Protein AF-A0A7X6VIG2-F1 (afdb_monomer_lite)

Radius of gyration: 12.39 Å; chains: 1; bounding box: 32×29×30 Å

Sequence (95 aa):
MNFEEYIEEDKAGFVEKARAISCKLGIDPNWLMYVMYFESRLNPKARNPRSKATGLIQFMPRTAISMGTTVDKIRSMSGIEQLDLVYEYLRPYKS

Structure (mmCIF, N/CA/C/O backbone):
data_AF-A0A7X6VIG2-F1
#
_entry.id   AF-A0A7X6VIG2-F1
#
loop_
_atom_site.group_PDB
_atom_site.id
_atom_site.type_symbol
_atom_site.label_atom_id
_atom_site.label_alt_id
_atom_site.label_comp_id
_atom_site.label_asym_id
_atom_site.label_entity_id
_atom_site.label_seq_id
_atom_site.pdbx_PDB_ins_code
_atom_site.Cartn_x
_atom_site.Cartn_y
_atom_site.Cartn_z
_atom_site.occupancy
_atom_site.B_iso_or_equiv
_atom_site.auth_seq_id
_atom_site.auth_comp_id
_atom_site.auth_asym_id
_atom_site.auth_atom_id
_atom_site.pdbx_PDB_model_num
ATOM 1 N N . MET A 1 1 ? 2.813 5.846 17.340 1.00 72.56 1 MET A N 1
ATOM 2 C CA . MET A 1 1 ? 3.947 5.868 16.390 1.00 72.56 1 MET A CA 1
ATOM 3 C C . MET A 1 1 ? 3.592 6.826 15.270 1.00 72.56 1 MET A C 1
ATOM 5 O O . MET A 1 1 ? 2.456 6.766 14.819 1.00 72.56 1 MET A O 1
ATOM 9 N N . ASN A 1 2 ? 4.500 7.713 14.859 1.00 86.81 2 ASN A N 1
ATOM 10 C CA . ASN A 1 2 ? 4.236 8.654 13.770 1.00 86.81 2 ASN A CA 1
ATOM 11 C C . ASN A 1 2 ? 4.688 8.056 12.424 1.00 86.81 2 ASN A C 1
ATOM 13 O O . ASN A 1 2 ? 5.807 8.278 11.978 1.00 86.81 2 ASN A O 1
ATOM 17 N N . PHE A 1 3 ? 3.841 7.234 11.798 1.00 87.44 3 PHE A N 1
ATOM 18 C CA . PHE A 1 3 ? 4.142 6.570 10.510 1.00 87.44 3 PHE A CA 1
ATOM 19 C C . PHE A 1 3 ? 4.437 7.532 9.370 1.00 87.44 3 PHE A C 1
ATOM 21 O O . PHE A 1 3 ? 5.167 7.244 8.430 1.00 87.44 3 PHE A O 1
ATOM 28 N N . GLU A 1 4 ? 3.807 8.678 9.478 1.00 86.00 4 GLU A N 1
ATOM 29 C CA . GLU A 1 4 ? 3.809 9.761 8.536 1.00 86.00 4 GLU A CA 1
ATOM 30 C C . GLU A 1 4 ? 5.233 10.270 8.229 1.00 86.00 4 GLU A C 1
ATOM 32 O O . GLU A 1 4 ? 5.485 10.791 7.148 1.00 86.00 4 GLU A O 1
ATOM 37 N N . GLU A 1 5 ? 6.192 10.112 9.142 1.00 90.38 5 GLU A N 1
ATOM 38 C CA . GLU A 1 5 ? 7.610 10.462 8.938 1.00 90.38 5 GLU A CA 1
ATOM 39 C C . GLU A 1 5 ? 8.346 9.548 7.944 1.00 90.38 5 GLU A C 1
ATOM 41 O O . GLU A 1 5 ? 9.395 9.927 7.437 1.00 90.38 5 GLU A O 1
ATOM 46 N N . TYR A 1 6 ? 7.800 8.367 7.645 1.00 88.25 6 TYR A N 1
ATOM 47 C CA . TYR A 1 6 ? 8.414 7.372 6.758 1.00 88.25 6 TYR A CA 1
ATOM 48 C C . TYR A 1 6 ? 7.863 7.419 5.327 1.00 88.25 6 TYR A C 1
ATOM 50 O O . TYR A 1 6 ? 8.258 6.616 4.485 1.00 88.25 6 TYR A O 1
ATOM 58 N N . ILE A 1 7 ? 6.926 8.328 5.054 1.00 90.12 7 ILE A N 1
ATOM 59 C CA . ILE A 1 7 ? 6.314 8.481 3.736 1.00 90.12 7 ILE A CA 1
ATOM 60 C C . ILE A 1 7 ? 7.114 9.529 2.961 1.00 90.12 7 ILE A C 1
ATOM 62 O O . ILE A 1 7 ? 7.101 10.708 3.313 1.00 90.12 7 ILE A O 1
ATOM 66 N N . GLU A 1 8 ? 7.814 9.086 1.918 1.00 83.06 8 GLU A N 1
ATOM 67 C CA . GLU A 1 8 ? 8.709 9.936 1.120 1.00 83.06 8 GLU A CA 1
ATOM 68 C C . GLU A 1 8 ? 7.952 10.868 0.156 1.00 83.06 8 GLU A C 1
ATOM 70 O O . GLU A 1 8 ? 8.384 11.995 -0.075 1.00 83.06 8 GLU A O 1
ATOM 75 N N . GLU A 1 9 ? 6.808 10.428 -0.382 1.00 84.88 9 GLU A N 1
ATOM 76 C CA . GLU A 1 9 ? 6.056 11.137 -1.428 1.00 84.88 9 GLU A CA 1
ATOM 77 C C . GLU A 1 9 ? 4.569 11.266 -1.074 1.00 84.88 9 GLU A C 1
ATOM 79 O O . GLU A 1 9 ? 3.971 10.318 -0.568 1.00 84.88 9 GLU A O 1
ATOM 84 N N . ASP A 1 10 ? 3.984 12.439 -1.364 1.00 91.81 10 ASP A N 1
ATOM 85 C CA . ASP A 1 10 ? 2.565 12.788 -1.156 1.00 91.81 10 ASP A CA 1
ATOM 86 C C . ASP A 1 10 ? 1.954 12.190 0.124 1.00 91.81 10 ASP A C 1
ATOM 88 O O . ASP A 1 10 ? 1.037 11.367 0.130 1.00 91.81 10 ASP A O 1
ATOM 92 N N . LYS A 1 11 ? 2.511 12.621 1.253 1.00 94.06 11 LYS A N 1
ATOM 93 C CA . LYS A 1 11 ? 2.156 12.147 2.589 1.00 94.06 11 LYS A CA 1
ATOM 94 C C . LYS A 1 11 ? 0.668 12.299 2.913 1.00 94.06 11 LYS A C 1
ATOM 96 O O . LYS A 1 11 ? 0.068 11.382 3.472 1.00 94.06 11 LYS A O 1
ATOM 101 N N . ALA A 1 12 ? 0.077 13.437 2.547 1.00 95.00 12 ALA A N 1
ATOM 102 C CA . ALA A 1 12 ? -1.343 13.690 2.758 1.00 95.00 12 ALA A CA 1
ATOM 103 C C . ALA A 1 12 ? -2.197 12.730 1.918 1.00 95.00 12 ALA A C 1
ATOM 105 O O . ALA A 1 12 ? -3.034 12.023 2.481 1.00 95.00 12 ALA A O 1
ATOM 106 N N . GLY A 1 13 ? -1.919 12.617 0.612 1.00 96.69 13 GLY A N 1
ATOM 107 C CA . GLY A 1 13 ? -2.638 11.706 -0.277 1.00 96.69 13 GLY A CA 1
ATOM 108 C C . GLY A 1 13 ? -2.493 10.239 0.129 1.00 96.69 13 GLY A C 1
ATOM 109 O O . GLY A 1 13 ? -3.466 9.481 0.102 1.00 96.69 13 GLY A O 1
ATOM 110 N N . PHE A 1 14 ? -1.310 9.832 0.598 1.00 97.25 14 PHE A N 1
ATOM 111 C CA . PHE A 1 14 ? -1.078 8.486 1.116 1.00 97.25 14 PHE A CA 1
ATOM 112 C C . PHE A 1 14 ? -1.949 8.191 2.338 1.00 97.25 14 PHE A C 1
ATOM 114 O O . PHE A 1 14 ? -2.629 7.163 2.378 1.00 97.25 14 PHE A O 1
ATOM 121 N N . VAL A 1 15 ? -1.958 9.085 3.332 1.00 96.81 15 VAL A N 1
ATOM 122 C CA . VAL A 1 15 ? -2.742 8.908 4.563 1.00 96.81 15 VAL A CA 1
ATOM 123 C C . VAL A 1 15 ? -4.239 8.910 4.265 1.00 96.81 15 VAL A C 1
ATOM 125 O O . VAL A 1 15 ? -4.964 8.054 4.778 1.00 96.81 15 VAL A O 1
ATOM 128 N N . GLU A 1 16 ? -4.715 9.824 3.419 1.00 97.94 16 GLU A N 1
ATOM 129 C CA . GLU A 1 16 ? -6.121 9.864 3.015 1.00 97.94 16 GLU A CA 1
ATOM 130 C C . GLU A 1 16 ? -6.539 8.577 2.303 1.00 97.94 16 GLU A C 1
ATOM 132 O O . GLU A 1 16 ? -7.554 7.970 2.660 1.00 97.94 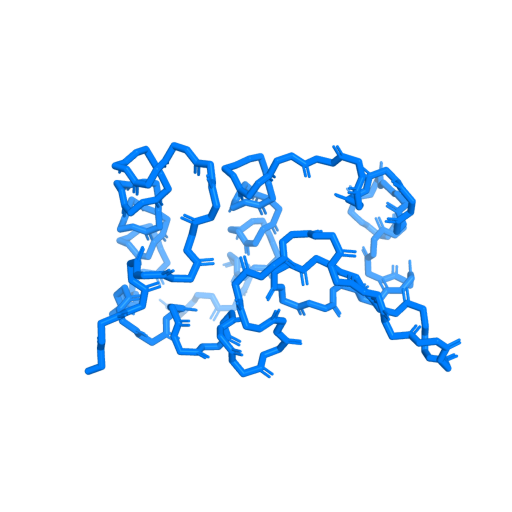16 GLU A O 1
ATOM 137 N N . LYS A 1 17 ? -5.726 8.092 1.360 1.00 98.31 17 LYS A N 1
ATOM 138 C CA . LYS A 1 17 ? -6.015 6.849 0.646 1.00 98.31 17 LYS A CA 1
ATOM 139 C C . LYS A 1 17 ? -5.949 5.628 1.559 1.00 98.31 17 LYS A C 1
ATOM 141 O O . LYS A 1 17 ? -6.838 4.780 1.484 1.00 98.31 17 LYS A O 1
ATOM 146 N N . ALA A 1 18 ? -4.967 5.550 2.458 1.00 98.00 18 ALA A N 1
ATOM 147 C CA . ALA A 1 18 ? -4.856 4.477 3.445 1.00 98.00 18 ALA A CA 1
ATOM 148 C C . ALA A 1 18 ? -6.096 4.426 4.354 1.00 98.00 18 ALA A C 1
ATOM 150 O O . ALA A 1 18 ? -6.657 3.350 4.578 1.00 98.00 18 ALA A O 1
ATOM 151 N N . ARG A 1 19 ? -6.588 5.585 4.814 1.00 98.25 19 ARG A N 1
ATOM 152 C CA . ARG A 1 19 ? -7.852 5.689 5.565 1.00 98.25 19 ARG A CA 1
ATOM 153 C C . ARG A 1 19 ? -9.044 5.236 4.728 1.00 98.25 19 ARG A C 1
ATOM 155 O O . ARG A 1 19 ? -9.861 4.453 5.211 1.00 98.25 19 ARG A O 1
ATOM 162 N N . ALA A 1 20 ? -9.125 5.673 3.473 1.00 98.56 20 ALA A N 1
ATOM 163 C CA . ALA A 1 20 ? -10.219 5.319 2.576 1.00 98.56 20 ALA A CA 1
ATOM 164 C C . ALA A 1 20 ? -10.298 3.804 2.321 1.00 98.56 20 ALA A C 1
ATOM 166 O O . ALA A 1 20 ? -11.378 3.219 2.432 1.00 98.56 20 ALA A O 1
ATOM 167 N N . ILE A 1 21 ? -9.175 3.141 2.023 1.00 98.44 21 ILE A N 1
ATOM 168 C CA . ILE A 1 21 ? -9.175 1.687 1.800 1.00 98.44 21 ILE A CA 1
ATOM 169 C C . ILE A 1 21 ? -9.410 0.909 3.097 1.00 98.44 21 ILE A C 1
ATOM 171 O O . ILE A 1 21 ? -10.107 -0.100 3.066 1.00 98.44 21 ILE A O 1
ATOM 175 N N . SER A 1 22 ? -8.926 1.401 4.240 1.00 98.25 22 SER A N 1
ATOM 176 C CA . SER A 1 22 ? -9.177 0.775 5.547 1.00 98.25 22 SER A CA 1
ATOM 177 C C . SER A 1 22 ? -10.658 0.826 5.919 1.00 98.25 22 SER A C 1
ATOM 179 O O . SER A 1 22 ? -11.221 -0.183 6.334 1.00 98.25 22 SER A O 1
ATOM 181 N N . CYS A 1 23 ? -11.330 1.952 5.650 1.00 98.00 23 CYS A N 1
ATOM 182 C CA . CYS A 1 23 ? -12.782 2.080 5.783 1.00 98.00 23 CYS A CA 1
ATOM 183 C C . CYS A 1 23 ? -13.523 1.068 4.890 1.00 98.00 23 CYS A C 1
ATOM 185 O O . CYS A 1 23 ? -14.395 0.338 5.361 1.00 98.00 23 CYS A O 1
ATOM 187 N N . LYS A 1 24 ? -13.122 0.936 3.615 1.00 98.00 24 LYS A N 1
ATOM 188 C CA . LYS A 1 24 ? -13.695 -0.076 2.707 1.00 98.00 24 LYS A CA 1
ATOM 189 C C . LYS A 1 24 ? -13.470 -1.506 3.205 1.00 98.00 24 LYS A C 1
ATOM 191 O O . LYS A 1 24 ? -14.345 -2.348 3.003 1.00 98.00 24 LYS A O 1
ATOM 196 N N . LEU A 1 25 ? -12.328 -1.779 3.832 1.00 97.62 25 LEU A N 1
ATOM 197 C CA . LEU A 1 25 ? -11.961 -3.078 4.404 1.00 97.62 25 LEU A CA 1
ATOM 198 C C . LEU A 1 25 ? -12.585 -3.335 5.785 1.00 97.62 25 LEU A C 1
ATOM 200 O O . LEU A 1 25 ? -12.598 -4.478 6.219 1.00 97.62 25 LEU A O 1
ATOM 204 N N . GLY A 1 26 ? -13.134 -2.318 6.455 1.00 97.44 26 GLY A N 1
ATOM 205 C CA . GLY A 1 26 ? -13.670 -2.448 7.813 1.00 97.44 26 GLY A CA 1
ATOM 206 C C . GLY A 1 26 ? -12.592 -2.642 8.888 1.00 97.44 26 GLY A C 1
ATOM 207 O O . GLY A 1 26 ? -12.860 -3.281 9.899 1.00 97.44 26 GLY A O 1
ATOM 208 N N . ILE A 1 27 ? -11.380 -2.120 8.671 1.00 96.94 27 ILE A N 1
ATOM 209 C CA . ILE A 1 27 ? -10.246 -2.232 9.605 1.00 96.94 27 ILE A CA 1
ATOM 210 C C . ILE A 1 27 ? -9.793 -0.857 10.104 1.00 96.94 27 ILE A C 1
ATOM 212 O O . ILE A 1 27 ? -10.015 0.160 9.441 1.00 96.94 27 ILE A O 1
ATOM 216 N N . ASP A 1 28 ? -9.111 -0.824 11.251 1.00 96.94 28 ASP A N 1
ATOM 217 C CA . ASP A 1 28 ? -8.447 0.388 11.738 1.00 96.94 28 ASP A CA 1
ATOM 218 C C . ASP A 1 28 ? -7.308 0.788 10.771 1.00 96.94 28 ASP A C 1
ATOM 220 O O . ASP A 1 28 ? -6.421 -0.033 10.502 1.00 96.94 28 ASP A O 1
ATOM 224 N N . PRO A 1 29 ? -7.278 2.034 10.257 1.00 96.44 29 PRO A N 1
ATOM 225 C CA . PRO A 1 29 ? -6.200 2.503 9.391 1.00 96.44 29 PRO A CA 1
ATOM 226 C C . PRO A 1 29 ? -4.804 2.346 9.995 1.00 96.44 29 PRO A C 1
ATOM 228 O O . PRO A 1 29 ? -3.855 2.049 9.273 1.00 96.44 29 PRO A O 1
ATOM 231 N N . ASN A 1 30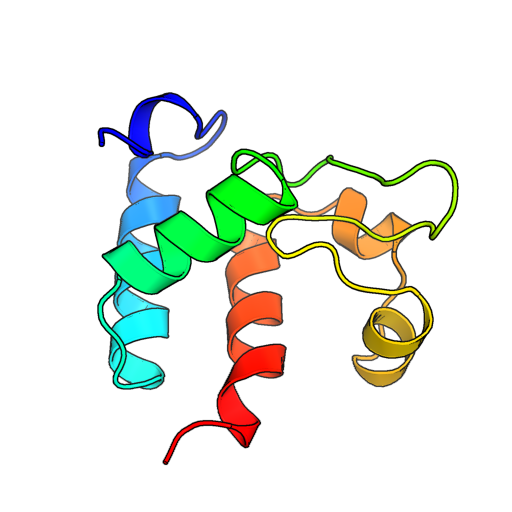 ? -4.656 2.493 11.312 1.00 95.81 30 ASN A N 1
ATOM 232 C CA . ASN A 1 30 ? -3.374 2.309 11.980 1.00 95.81 30 ASN A CA 1
ATOM 233 C C . ASN A 1 30 ? -2.882 0.868 11.864 1.00 95.81 30 ASN A C 1
ATOM 235 O O . ASN A 1 30 ? -1.682 0.666 11.709 1.00 95.81 30 ASN A O 1
ATOM 239 N N . TRP A 1 31 ? -3.767 -0.134 11.896 1.00 96.81 31 TRP A N 1
ATOM 240 C CA . TRP A 1 31 ? -3.365 -1.534 11.715 1.00 96.81 31 TRP A CA 1
ATOM 241 C C . TRP A 1 31 ? -2.783 -1.763 10.326 1.00 96.81 31 TRP A C 1
ATOM 243 O O . TRP A 1 31 ? -1.739 -2.402 10.194 1.00 96.81 31 TRP A O 1
ATOM 253 N N . LEU A 1 32 ? -3.403 -1.177 9.300 1.00 97.50 32 LEU A N 1
ATOM 254 C CA . LEU A 1 32 ? -2.870 -1.240 7.945 1.00 97.50 32 LEU A CA 1
ATOM 255 C C . LEU A 1 32 ? -1.500 -0.552 7.848 1.00 97.50 32 LEU A C 1
ATOM 257 O O . LEU A 1 32 ? -0.567 -1.113 7.272 1.00 97.50 32 LEU A O 1
ATOM 261 N N . MET A 1 33 ? -1.349 0.624 8.467 1.00 97.44 33 MET A N 1
ATOM 262 C CA . MET A 1 33 ? -0.065 1.332 8.537 1.00 97.44 33 MET A CA 1
ATOM 263 C C . MET A 1 33 ? 1.010 0.519 9.275 1.00 97.44 33 MET A C 1
ATOM 265 O O . MET A 1 33 ? 2.153 0.479 8.819 1.00 97.44 33 MET A O 1
ATOM 269 N N . TYR A 1 34 ? 0.657 -0.175 10.365 1.00 97.75 34 TYR A N 1
ATOM 270 C CA . TYR A 1 34 ? 1.565 -1.074 11.084 1.00 97.75 34 TYR A CA 1
ATOM 271 C C . TYR A 1 34 ? 2.059 -2.207 10.190 1.00 97.75 34 TYR A C 1
ATOM 273 O O . TYR A 1 34 ? 3.266 -2.421 10.120 1.00 97.75 34 TYR A O 1
ATOM 281 N N . VAL A 1 35 ? 1.160 -2.898 9.483 1.00 97.50 35 VAL A N 1
ATOM 282 C CA . VAL A 1 35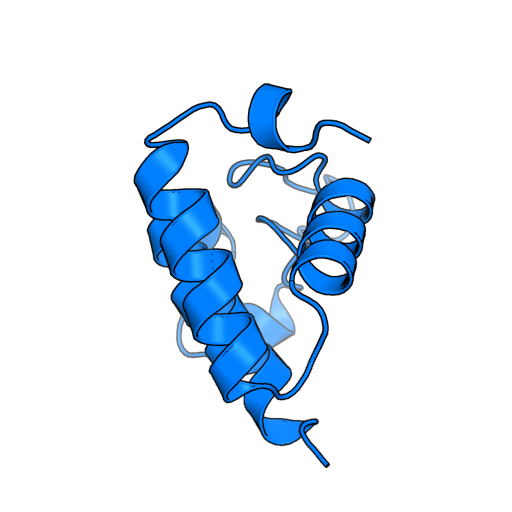 ? 1.538 -3.980 8.560 1.00 97.50 35 VAL A CA 1
ATOM 283 C C . VAL A 1 35 ? 2.510 -3.462 7.504 1.00 97.50 35 VAL A C 1
ATOM 285 O O . VAL A 1 35 ? 3.595 -4.014 7.348 1.00 97.50 35 VAL A O 1
ATOM 288 N N . MET A 1 36 ? 2.185 -2.352 6.837 1.00 98.00 36 MET A N 1
ATOM 289 C CA . MET A 1 36 ? 3.067 -1.788 5.809 1.00 98.00 36 MET A CA 1
ATOM 290 C C . MET A 1 36 ? 4.426 -1.346 6.376 1.00 98.00 36 MET A C 1
ATOM 292 O O . MET A 1 36 ? 5.464 -1.504 5.729 1.00 98.00 36 MET A O 1
ATOM 296 N N . TYR A 1 37 ? 4.447 -0.818 7.600 1.00 97.75 37 TYR A N 1
ATOM 297 C CA . TYR A 1 37 ? 5.687 -0.464 8.280 1.00 97.75 37 TYR A CA 1
ATOM 298 C C . TYR A 1 37 ? 6.541 -1.692 8.619 1.00 97.75 37 TYR A C 1
ATOM 300 O O . TYR A 1 37 ? 7.748 -1.671 8.385 1.00 97.75 37 TYR A O 1
ATOM 308 N N . PHE A 1 38 ? 5.944 -2.769 9.133 1.00 97.38 38 PHE A N 1
ATOM 309 C CA . PHE A 1 38 ? 6.680 -3.999 9.430 1.00 97.38 38 PHE A CA 1
ATOM 310 C C . PHE A 1 38 ? 7.248 -4.650 8.167 1.00 97.38 38 PHE A C 1
ATOM 312 O O . PHE A 1 38 ? 8.393 -5.097 8.176 1.00 97.38 38 PHE A O 1
ATOM 319 N N . GLU A 1 39 ? 6.481 -4.651 7.081 1.00 98.00 39 GLU A N 1
ATOM 320 C CA . GLU A 1 39 ? 6.866 -5.299 5.827 1.00 98.00 39 GLU A CA 1
ATOM 321 C C . GLU A 1 39 ? 7.935 -4.516 5.050 1.00 98.00 39 GLU A C 1
ATOM 323 O O . GLU A 1 39 ? 8.843 -5.098 4.454 1.00 98.00 39 GLU A O 1
ATOM 328 N N . SER A 1 40 ? 7.853 -3.182 5.037 1.00 97.69 40 SER A N 1
ATOM 329 C CA . SER A 1 40 ? 8.676 -2.361 4.135 1.00 97.69 40 SER A CA 1
ATOM 330 C C . SER A 1 40 ? 9.200 -1.061 4.734 1.00 97.69 40 SER A C 1
ATOM 332 O O . SER A 1 40 ? 9.882 -0.311 4.039 1.00 97.69 40 SER A O 1
ATOM 334 N N . ARG A 1 41 ? 8.883 -0.759 5.998 1.00 97.06 41 ARG A N 1
ATOM 335 C CA . ARG A 1 41 ? 9.036 0.580 6.593 1.00 97.06 41 ARG A CA 1
ATOM 336 C C . ARG A 1 41 ? 8.346 1.665 5.761 1.00 97.06 41 ARG A C 1
ATOM 338 O O . ARG A 1 41 ? 8.881 2.758 5.631 1.00 97.06 41 ARG A O 1
ATOM 345 N N . LEU A 1 42 ? 7.179 1.342 5.188 1.00 97.12 42 LEU A N 1
ATOM 346 C CA . LEU A 1 42 ? 6.407 2.208 4.281 1.00 97.12 42 LEU A CA 1
ATOM 347 C C . LEU A 1 42 ? 7.146 2.595 2.987 1.00 97.12 42 LEU A C 1
ATOM 349 O O . LEU A 1 42 ? 6.715 3.501 2.280 1.00 97.12 42 LEU A O 1
ATOM 353 N N . ASN A 1 43 ? 8.216 1.879 2.630 1.00 97.50 43 ASN A N 1
ATOM 354 C CA . ASN A 1 43 ? 8.967 2.130 1.408 1.00 97.50 43 ASN A CA 1
ATOM 355 C C . ASN A 1 43 ? 8.371 1.334 0.224 1.00 97.50 43 ASN A C 1
ATOM 357 O O . ASN A 1 43 ? 8.554 0.112 0.149 1.00 97.50 43 ASN A O 1
ATOM 361 N N . PRO A 1 44 ? 7.738 1.990 -0.770 1.00 97.56 44 PRO A N 1
ATOM 362 C CA . PRO A 1 44 ? 7.151 1.303 -1.924 1.00 97.56 44 PRO A CA 1
ATOM 363 C C . PRO A 1 44 ? 8.202 0.657 -2.843 1.00 97.56 44 PRO A C 1
ATOM 365 O O . PRO A 1 44 ? 7.879 -0.209 -3.657 1.00 97.56 44 PRO A O 1
ATOM 368 N N . LYS A 1 45 ? 9.477 1.040 -2.727 1.00 97.69 45 LYS A N 1
ATOM 369 C CA . LYS A 1 45 ? 10.594 0.495 -3.511 1.00 97.69 45 LYS A CA 1
ATOM 370 C C . LYS A 1 45 ? 11.312 -0.662 -2.818 1.00 97.69 45 LYS A C 1
ATOM 372 O O . LYS A 1 45 ? 12.217 -1.249 -3.430 1.00 97.69 45 LYS A O 1
ATOM 377 N N . ALA A 1 46 ? 10.921 -1.003 -1.585 1.00 98.00 46 ALA A N 1
ATOM 378 C CA . ALA A 1 46 ? 11.499 -2.104 -0.828 1.00 98.00 46 ALA A CA 1
ATOM 379 C C . ALA A 1 46 ? 11.443 -3.406 -1.637 1.00 98.00 46 ALA A C 1
ATOM 381 O O . ALA A 1 46 ? 10.425 -3.738 -2.254 1.00 98.00 46 ALA A O 1
ATOM 382 N N . ARG A 1 47 ? 12.548 -4.156 -1.634 1.00 98.19 47 ARG A N 1
ATOM 383 C CA . ARG A 1 47 ? 12.647 -5.460 -2.291 1.00 98.19 47 ARG A CA 1
ATOM 384 C C . ARG A 1 47 ? 13.462 -6.418 -1.440 1.00 98.19 47 ARG A C 1
ATOM 386 O O . ARG A 1 47 ? 14.625 -6.152 -1.148 1.00 98.19 47 ARG A O 1
ATOM 393 N N . ASN A 1 48 ? 12.885 -7.570 -1.128 1.00 98.06 48 ASN A N 1
ATOM 394 C CA . ASN A 1 48 ? 13.614 -8.646 -0.481 1.00 98.06 48 ASN A CA 1
ATOM 395 C C . ASN A 1 48 ? 14.578 -9.317 -1.489 1.00 98.06 48 ASN A C 1
ATOM 397 O O . ASN A 1 48 ? 14.135 -9.785 -2.546 1.00 98.06 48 ASN A O 1
ATOM 401 N N . PRO A 1 49 ? 15.890 -9.414 -1.201 1.00 95.88 49 PRO A N 1
ATOM 402 C CA . PRO A 1 49 ? 16.866 -9.957 -2.149 1.00 95.88 49 PRO A CA 1
ATOM 403 C C . PRO A 1 49 ? 16.688 -11.460 -2.408 1.00 95.88 49 PRO A C 1
ATOM 405 O O . PRO A 1 49 ? 16.980 -11.917 -3.521 1.00 95.88 49 PRO A O 1
ATOM 408 N N . ARG A 1 50 ? 16.174 -12.204 -1.416 1.00 96.81 50 ARG A N 1
ATOM 409 C CA . ARG A 1 50 ? 15.989 -13.661 -1.448 1.00 96.81 50 ARG A CA 1
ATOM 410 C C . ARG A 1 50 ? 14.641 -14.053 -2.047 1.00 96.81 50 ARG A C 1
ATOM 412 O O . ARG A 1 50 ? 14.616 -14.780 -3.032 1.00 96.81 50 ARG A O 1
ATOM 419 N N . SER A 1 51 ? 13.532 -13.569 -1.486 1.00 97.25 51 SER A N 1
ATOM 420 C CA . SER A 1 51 ? 12.178 -13.950 -1.931 1.00 97.25 51 SER A CA 1
ATOM 421 C C . SER A 1 51 ? 11.682 -13.166 -3.148 1.00 97.25 51 SER A C 1
ATOM 423 O O . SER A 1 51 ? 10.699 -13.560 -3.770 1.00 97.25 51 SER A O 1
ATOM 425 N N . LYS A 1 52 ? 12.344 -12.050 -3.484 1.00 97.88 52 LYS A N 1
ATOM 426 C CA . LYS A 1 52 ? 11.902 -11.062 -4.483 1.00 97.88 52 LYS A CA 1
ATOM 427 C C . LYS A 1 52 ? 10.572 -10.374 -4.152 1.00 97.88 52 LYS A C 1
ATOM 429 O O . LYS A 1 52 ? 10.042 -9.688 -5.022 1.00 97.88 52 LYS A O 1
ATOM 434 N N . ALA A 1 53 ? 10.078 -10.515 -2.922 1.00 98.38 53 ALA A N 1
ATOM 435 C CA . ALA A 1 53 ? 8.940 -9.756 -2.420 1.00 98.38 53 ALA A CA 1
ATOM 436 C C . ALA A 1 53 ? 9.187 -8.243 -2.535 1.00 98.38 53 ALA A C 1
ATOM 438 O O . ALA A 1 53 ? 10.340 -7.809 -2.431 1.00 98.38 53 ALA A O 1
ATOM 439 N N . THR A 1 54 ? 8.14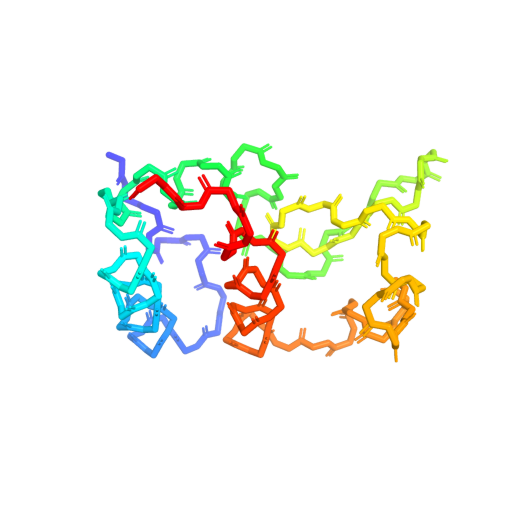7 -7.443 -2.790 1.00 98.69 54 THR A N 1
ATOM 440 C CA . THR A 1 54 ? 8.327 -6.004 -3.038 1.00 98.69 54 THR A CA 1
ATOM 441 C C . THR A 1 54 ? 7.149 -5.130 -2.618 1.00 98.69 54 THR A C 1
ATOM 443 O O . THR A 1 54 ? 6.020 -5.604 -2.516 1.00 98.69 54 THR A O 1
ATOM 446 N N . GLY A 1 55 ? 7.402 -3.836 -2.435 1.00 98.25 55 GLY A N 1
ATOM 447 C CA . GLY A 1 55 ? 6.362 -2.853 -2.153 1.00 98.25 55 GLY A CA 1
ATOM 448 C C . GLY A 1 55 ? 5.911 -2.831 -0.698 1.00 98.25 55 GLY A C 1
ATOM 449 O O . GLY A 1 55 ? 6.498 -3.500 0.158 1.00 98.25 55 GLY A O 1
ATOM 450 N N . LEU A 1 56 ? 4.852 -2.057 -0.454 1.00 98.31 56 LEU A N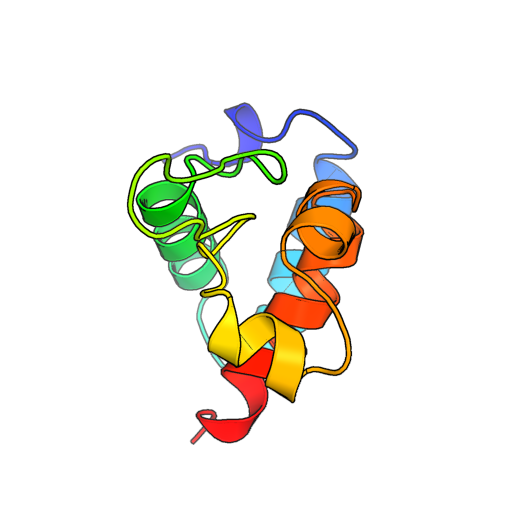 1
ATOM 451 C CA . LEU A 1 56 ? 4.356 -1.685 0.874 1.00 98.31 56 LEU A CA 1
ATOM 452 C C . LEU A 1 56 ? 4.084 -2.886 1.780 1.00 98.31 56 LEU A C 1
ATOM 454 O O . LEU A 1 56 ? 4.421 -2.839 2.959 1.00 98.31 56 LEU A O 1
ATOM 458 N N . ILE A 1 57 ? 3.514 -3.957 1.222 1.00 98.38 57 ILE A N 1
ATOM 459 C CA . ILE A 1 57 ? 3.179 -5.193 1.947 1.00 98.38 57 ILE A CA 1
ATOM 460 C C . ILE A 1 57 ? 4.013 -6.399 1.496 1.00 98.38 57 ILE A C 1
ATOM 462 O O . ILE A 1 57 ? 3.592 -7.535 1.680 1.00 98.38 57 ILE A O 1
ATOM 466 N N . GLN A 1 58 ? 5.159 -6.167 0.843 1.00 98.56 58 GLN A N 1
ATOM 467 C CA . GLN A 1 58 ? 6.039 -7.235 0.352 1.00 98.56 58 GLN A CA 1
ATOM 468 C C . GLN A 1 58 ? 5.298 -8.275 -0.521 1.00 98.56 58 GLN A C 1
ATOM 470 O O . GLN A 1 58 ? 5.364 -9.484 -0.297 1.00 98.56 58 GLN A O 1
ATOM 475 N N . PHE A 1 59 ? 4.626 -7.812 -1.582 1.00 98.56 59 PHE A N 1
ATOM 476 C CA . PHE A 1 59 ? 3.957 -8.670 -2.563 1.00 98.56 59 PHE A CA 1
ATOM 477 C C . PHE A 1 59 ? 4.910 -9.733 -3.114 1.00 98.56 59 PHE A C 1
ATOM 479 O O . PHE A 1 59 ? 5.924 -9.418 -3.744 1.00 98.56 59 PHE A O 1
ATOM 486 N N . MET A 1 60 ? 4.562 -11.003 -2.912 1.00 98.50 60 MET A N 1
ATOM 487 C CA . MET A 1 60 ? 5.323 -12.135 -3.434 1.00 98.50 60 MET A CA 1
ATOM 488 C C . MET A 1 60 ? 5.196 -12.232 -4.964 1.00 98.50 60 MET A C 1
ATOM 490 O O . MET A 1 60 ? 4.130 -11.922 -5.503 1.00 98.50 60 MET A O 1
ATOM 494 N N . PRO A 1 61 ? 6.216 -12.747 -5.685 1.00 98.44 61 PRO A N 1
ATOM 495 C CA . PRO A 1 61 ? 6.175 -12.866 -7.146 1.00 98.44 61 PRO A CA 1
ATOM 496 C C . PRO A 1 61 ? 4.930 -13.568 -7.693 1.00 98.44 61 PRO A C 1
ATOM 498 O O . PRO A 1 61 ? 4.313 -13.083 -8.637 1.00 98.44 61 PRO A O 1
ATOM 501 N N . ARG A 1 62 ? 4.517 -14.676 -7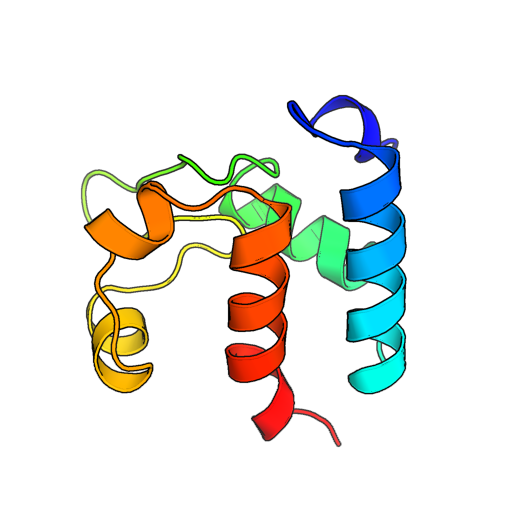.064 1.00 98.31 62 ARG A N 1
ATOM 502 C CA . ARG A 1 62 ? 3.316 -15.420 -7.464 1.00 98.31 62 ARG A CA 1
ATOM 503 C C . ARG A 1 62 ? 2.036 -14.598 -7.282 1.00 98.31 62 ARG A C 1
ATOM 505 O O . ARG A 1 62 ? 1.180 -14.630 -8.160 1.00 98.31 62 ARG A O 1
ATOM 512 N N . THR A 1 63 ? 1.932 -13.849 -6.184 1.00 97.75 63 THR A N 1
ATOM 513 C CA . THR A 1 63 ? 0.793 -12.963 -5.897 1.00 97.75 63 THR A CA 1
ATOM 514 C C . THR A 1 63 ? 0.712 -11.827 -6.914 1.00 97.75 63 THR A C 1
ATOM 516 O O . THR A 1 63 ? -0.354 -11.582 -7.473 1.00 97.75 63 THR A O 1
ATOM 519 N N . ALA A 1 64 ? 1.844 -11.188 -7.227 1.00 98.19 64 ALA A N 1
ATOM 520 C CA . ALA A 1 64 ? 1.909 -10.140 -8.245 1.00 98.19 64 ALA A CA 1
ATOM 521 C C . ALA A 1 64 ? 1.398 -10.642 -9.609 1.00 98.19 64 ALA A C 1
ATOM 523 O O . ALA A 1 64 ? 0.579 -9.976 -10.241 1.00 98.19 64 ALA A O 1
ATOM 524 N N . ILE A 1 65 ? 1.808 -11.852 -10.012 1.00 98.31 65 ILE A N 1
ATOM 525 C CA . ILE A 1 65 ? 1.345 -12.491 -11.252 1.00 98.31 65 ILE A CA 1
ATOM 526 C C . ILE A 1 65 ? -0.163 -12.759 -11.209 1.00 98.31 65 ILE A C 1
ATOM 528 O O . ILE A 1 65 ? -0.860 -12.426 -12.164 1.00 98.31 65 ILE A O 1
ATOM 532 N N . SER A 1 66 ? -0.696 -13.308 -10.109 1.00 97.50 66 SER A N 1
ATOM 533 C CA . SER A 1 66 ? -2.144 -13.557 -9.990 1.00 97.50 66 SER A CA 1
ATOM 534 C C . SER A 1 66 ? -2.990 -12.282 -10.013 1.00 97.50 66 SER A C 1
ATOM 536 O O . SER A 1 66 ? -4.160 -12.336 -10.368 1.00 97.50 66 SER A O 1
ATOM 538 N N . MET A 1 67 ? -2.394 -11.137 -9.672 1.00 96.75 67 MET A N 1
ATOM 539 C CA . MET A 1 67 ? -3.021 -9.815 -9.746 1.00 96.75 67 MET A CA 1
ATOM 540 C C . MET A 1 67 ? -2.810 -9.128 -11.111 1.00 96.75 67 MET A C 1
ATOM 542 O O . MET A 1 67 ? -3.124 -7.950 -11.257 1.00 96.75 67 MET A O 1
ATOM 546 N N . GLY A 1 68 ? -2.256 -9.826 -12.112 1.00 97.56 68 GLY A N 1
ATOM 547 C CA . GLY A 1 68 ? -2.064 -9.298 -13.470 1.00 97.56 68 GLY A CA 1
ATOM 548 C C . GLY A 1 68 ? -0.899 -8.310 -13.617 1.00 97.56 68 GLY A C 1
ATOM 549 O O . GLY A 1 68 ? -0.880 -7.496 -14.540 1.00 97.56 68 GLY A O 1
ATOM 550 N N . THR A 1 69 ? 0.077 -8.351 -12.709 1.00 98.00 69 THR A N 1
ATOM 551 C CA . THR A 1 69 ? 1.255 -7.471 -12.711 1.00 98.00 69 THR A CA 1
ATOM 552 C C . THR A 1 69 ? 2.540 -8.266 -12.423 1.00 98.00 69 THR A C 1
ATOM 554 O O . THR A 1 69 ? 2.549 -9.495 -12.430 1.00 98.00 69 THR A O 1
ATOM 557 N N . THR A 1 70 ? 3.665 -7.585 -12.203 1.00 98.50 70 THR A N 1
ATOM 558 C CA . THR A 1 70 ? 4.944 -8.193 -11.803 1.00 98.50 70 THR A CA 1
ATOM 559 C C . THR A 1 70 ? 5.550 -7.431 -10.633 1.00 98.50 70 THR A C 1
ATOM 561 O O . THR A 1 70 ? 5.223 -6.268 -10.405 1.00 98.50 70 THR A O 1
ATOM 564 N N . VAL A 1 71 ? 6.476 -8.055 -9.902 1.00 98.44 71 VAL A N 1
ATOM 565 C CA . VAL A 1 71 ? 7.189 -7.374 -8.807 1.00 98.44 71 VAL A CA 1
ATOM 566 C C . VAL A 1 71 ? 7.963 -6.149 -9.297 1.00 98.44 71 VAL A C 1
ATOM 568 O O . VAL A 1 71 ? 7.971 -5.125 -8.627 1.00 98.44 71 VAL A O 1
ATOM 571 N N . ASP A 1 72 ? 8.551 -6.185 -10.494 1.00 98.38 72 ASP A N 1
ATOM 572 C CA . ASP A 1 72 ? 9.262 -5.015 -11.016 1.00 98.38 72 ASP A CA 1
ATOM 573 C C . ASP A 1 72 ? 8.288 -3.874 -11.374 1.00 98.38 72 ASP A C 1
ATOM 575 O O . ASP A 1 72 ? 8.582 -2.714 -11.081 1.00 98.38 72 ASP A O 1
ATOM 579 N N . LYS A 1 73 ? 7.087 -4.190 -11.888 1.00 98.56 73 LYS A N 1
ATOM 580 C CA . LYS A 1 73 ? 6.035 -3.192 -12.144 1.00 98.56 73 LYS A CA 1
ATOM 581 C C . LYS A 1 73 ? 5.452 -2.618 -10.846 1.00 98.56 73 LYS A C 1
ATOM 583 O O . LYS A 1 73 ? 5.274 -1.407 -10.752 1.00 98.56 73 LYS A O 1
ATOM 588 N N . ILE A 1 74 ? 5.228 -3.444 -9.821 1.00 98.56 74 ILE A N 1
ATOM 589 C CA . ILE A 1 74 ? 4.820 -2.969 -8.486 1.00 98.56 74 ILE A CA 1
ATOM 590 C C . ILE A 1 74 ? 5.893 -2.040 -7.917 1.00 98.56 74 ILE A C 1
ATOM 592 O O . ILE A 1 74 ? 5.590 -0.935 -7.481 1.00 98.56 74 ILE A O 1
ATOM 596 N N . ARG A 1 75 ? 7.166 -2.436 -7.983 1.00 98.12 75 ARG A N 1
ATOM 597 C CA . ARG A 1 75 ? 8.279 -1.614 -7.503 1.00 98.12 75 ARG A CA 1
ATOM 598 C C . ARG A 1 75 ? 8.387 -0.285 -8.252 1.00 98.12 75 ARG A C 1
ATOM 600 O O . ARG A 1 75 ? 8.850 0.688 -7.670 1.00 98.12 75 ARG A O 1
ATOM 607 N N . SER A 1 76 ? 7.974 -0.193 -9.517 1.00 98.00 76 SER A N 1
ATOM 608 C CA . SER A 1 76 ? 7.941 1.096 -10.226 1.00 98.00 76 SER A CA 1
ATOM 609 C C . SER A 1 76 ? 6.819 2.034 -9.770 1.00 98.00 76 SER A C 1
ATOM 611 O O . SER A 1 76 ? 6.990 3.240 -9.904 1.00 98.00 76 SER A O 1
ATOM 613 N N . MET A 1 77 ? 5.755 1.526 -9.143 1.00 97.75 77 MET A N 1
ATOM 614 C CA . MET A 1 77 ? 4.635 2.337 -8.646 1.00 97.75 77 MET A CA 1
ATOM 615 C C . MET A 1 77 ? 5.029 3.217 -7.451 1.00 97.75 77 MET A C 1
ATOM 617 O O . MET A 1 77 ? 5.930 2.878 -6.673 1.00 97.75 77 MET A O 1
ATOM 621 N N . SER A 1 78 ? 4.336 4.340 -7.302 1.00 97.56 78 SER A N 1
ATOM 622 C CA . SER A 1 78 ? 4.298 5.157 -6.087 1.00 97.56 78 SER A CA 1
ATOM 623 C C . SER A 1 78 ? 3.616 4.409 -4.934 1.00 97.56 78 SER A C 1
ATOM 625 O O . SER A 1 78 ? 2.899 3.424 -5.137 1.00 97.56 78 SER A O 1
ATOM 627 N N . GLY A 1 79 ? 3.800 4.890 -3.700 1.00 97.25 79 GLY A N 1
ATOM 628 C CA . GLY A 1 79 ? 3.085 4.346 -2.540 1.00 97.25 79 GLY A CA 1
ATOM 629 C C . GLY A 1 79 ? 1.565 4.436 -2.702 1.00 97.25 79 GLY A C 1
ATOM 630 O O . GLY A 1 79 ? 0.856 3.471 -2.433 1.00 97.25 79 GLY A O 1
ATOM 631 N N . ILE A 1 80 ? 1.068 5.556 -3.232 1.00 97.50 80 ILE A N 1
ATOM 632 C CA . ILE A 1 80 ? -0.363 5.777 -3.470 1.00 97.50 80 ILE A CA 1
ATOM 633 C C . ILE A 1 80 ? -0.924 4.779 -4.486 1.00 97.50 80 ILE A C 1
ATOM 635 O O . ILE A 1 80 ? -1.988 4.213 -4.247 1.00 97.50 80 ILE A O 1
ATOM 639 N N . GLU A 1 81 ? -0.239 4.520 -5.599 1.00 97.81 81 GLU A N 1
ATOM 640 C CA . GLU A 1 81 ? -0.667 3.500 -6.571 1.00 97.81 81 GLU A CA 1
ATOM 641 C C . GLU A 1 81 ? -0.655 2.094 -5.956 1.00 97.81 81 GLU A C 1
ATOM 643 O O . GLU A 1 81 ? -1.589 1.317 -6.154 1.00 97.81 81 GLU A O 1
ATOM 648 N N . GLN A 1 82 ? 0.355 1.764 -5.143 1.00 98.44 82 GLN A N 1
ATOM 649 C CA . GLN A 1 82 ? 0.397 0.468 -4.465 1.00 98.44 82 GLN A CA 1
ATOM 650 C C . GLN A 1 82 ? -0.756 0.273 -3.474 1.00 98.44 82 GLN A C 1
ATOM 652 O O . GLN A 1 82 ? -1.179 -0.866 -3.288 1.00 98.44 82 GLN A O 1
ATOM 657 N N . LEU A 1 83 ? -1.309 1.336 -2.876 1.00 98.44 83 LEU A N 1
ATOM 658 C CA . LEU A 1 83 ? -2.476 1.223 -1.990 1.00 98.44 83 LEU A CA 1
ATOM 659 C C . LEU A 1 83 ? -3.717 0.654 -2.705 1.00 98.44 83 LEU A C 1
ATOM 661 O O . LEU A 1 83 ? -4.519 -0.017 -2.055 1.00 98.44 83 LEU A O 1
ATOM 665 N N . ASP A 1 84 ? -3.862 0.833 -4.025 1.00 98.31 84 ASP A N 1
ATOM 666 C CA . ASP A 1 84 ? -4.931 0.157 -4.781 1.00 98.31 84 ASP A CA 1
ATOM 667 C C . ASP A 1 84 ? -4.702 -1.357 -4.826 1.00 98.31 84 ASP A C 1
ATOM 669 O O . ASP A 1 84 ? -5.622 -2.136 -4.586 1.00 98.31 84 ASP A O 1
ATOM 673 N N . LEU A 1 85 ? -3.459 -1.793 -5.054 1.00 98.38 85 LEU A N 1
ATOM 674 C CA . LEU A 1 85 ? -3.105 -3.214 -5.025 1.00 98.38 85 LEU A CA 1
ATOM 675 C C . LEU A 1 85 ? -3.242 -3.808 -3.621 1.00 98.38 85 LEU A C 1
ATOM 677 O O . LEU A 1 85 ? -3.686 -4.944 -3.479 1.00 98.38 85 LEU A O 1
ATOM 681 N N . VAL A 1 86 ? -2.889 -3.052 -2.578 1.00 98.44 86 VAL A N 1
ATOM 682 C CA . VAL A 1 86 ? -3.077 -3.474 -1.182 1.00 98.44 86 VAL A CA 1
ATOM 683 C C . VAL A 1 86 ? -4.559 -3.712 -0.907 1.00 98.44 86 VAL A C 1
ATOM 685 O O . VAL A 1 86 ? -4.919 -4.749 -0.352 1.00 98.44 86 VAL A O 1
ATOM 688 N N . TYR A 1 87 ? -5.427 -2.797 -1.346 1.00 98.56 87 TYR A N 1
ATOM 689 C CA . TYR A 1 87 ? -6.870 -2.977 -1.237 1.00 98.56 87 TYR A CA 1
ATOM 690 C C . TYR A 1 87 ? -7.359 -4.219 -1.991 1.00 98.56 87 TYR A C 1
ATOM 692 O O . TYR A 1 87 ? -8.046 -5.047 -1.395 1.00 98.56 87 TYR A O 1
ATOM 700 N N . GLU A 1 88 ? -6.986 -4.387 -3.263 1.00 98.06 88 GLU A N 1
ATOM 701 C CA . GLU A 1 88 ? -7.408 -5.546 -4.063 1.00 98.06 88 GLU A CA 1
ATOM 702 C C . GLU A 1 88 ? -6.926 -6.875 -3.465 1.00 98.06 88 GLU A C 1
ATOM 704 O O . GLU A 1 88 ? -7.665 -7.859 -3.481 1.00 98.06 88 GLU A O 1
ATOM 709 N N . TYR A 1 89 ? -5.723 -6.904 -2.885 1.00 98.00 89 TYR A N 1
ATOM 710 C CA . TYR A 1 89 ? -5.188 -8.081 -2.203 1.00 98.00 89 TYR A CA 1
ATOM 711 C C . TYR A 1 89 ? -5.949 -8.417 -0.915 1.00 98.00 89 TYR A C 1
ATOM 713 O O . TYR A 1 89 ? -6.196 -9.590 -0.642 1.00 98.00 89 TYR A O 1
ATOM 721 N N . LEU A 1 90 ? -6.326 -7.408 -0.123 1.00 97.75 90 LEU A N 1
ATOM 722 C CA . LEU A 1 90 ? -6.973 -7.606 1.178 1.00 97.75 90 LEU A CA 1
ATOM 723 C C . LEU A 1 90 ? -8.496 -7.771 1.090 1.00 97.75 90 LEU A C 1
ATOM 725 O O . LEU A 1 90 ? -9.081 -8.418 1.957 1.00 97.75 90 LEU A O 1
ATOM 729 N N . ARG A 1 91 ? -9.150 -7.228 0.051 1.00 97.38 91 ARG A N 1
ATOM 730 C CA . ARG A 1 91 ? -10.616 -7.249 -0.109 1.00 97.38 91 ARG A CA 1
ATOM 731 C C . ARG A 1 91 ? -11.245 -8.642 0.058 1.00 97.38 91 ARG A C 1
ATOM 733 O O . ARG A 1 91 ? -12.276 -8.704 0.724 1.00 97.38 91 ARG A O 1
ATOM 740 N N . PRO A 1 92 ? -10.683 -9.743 -0.483 1.00 96.94 92 PRO A N 1
ATOM 741 C CA . PRO A 1 92 ? -11.270 -11.078 -0.331 1.00 96.94 92 PRO A CA 1
ATOM 742 C C . PRO A 1 92 ? -11.316 -11.600 1.113 1.00 96.94 92 PRO A C 1
ATOM 744 O O . PRO A 1 92 ? -12.046 -12.547 1.381 1.00 96.94 92 PRO A O 1
ATOM 747 N N . TYR A 1 93 ? -10.541 -11.010 2.027 1.00 95.00 93 TYR A N 1
ATOM 748 C CA . TYR A 1 93 ? -10.454 -11.425 3.432 1.00 95.00 93 TYR A CA 1
ATOM 749 C C . TYR A 1 93 ? -11.307 -10.566 4.369 1.00 95.00 93 TYR A C 1
ATOM 751 O O . TYR A 1 93 ? -11.320 -10.799 5.578 1.00 95.00 93 TYR A O 1
ATOM 759 N N . LYS A 1 94 ? -12.008 -9.561 3.833 1.00 89.38 94 LYS A N 1
ATOM 760 C CA . LYS A 1 94 ? -12.970 -8.776 4.601 1.00 89.38 94 LYS A CA 1
ATOM 761 C C . LYS A 1 94 ? -14.116 -9.689 5.056 1.00 89.38 94 LYS A C 1
ATOM 763 O O . LYS A 1 94 ? -14.732 -10.346 4.220 1.00 89.38 94 LYS A O 1
ATOM 768 N N . SER A 1 95 ? -14.376 -9.711 6.365 1.00 71.62 95 SER A N 1
ATOM 769 C CA . SER A 1 95 ? -15.543 -10.374 6.972 1.00 71.62 95 SER A CA 1
ATOM 770 C C . SER A 1 95 ? -16.775 -9.474 6.967 1.00 71.62 95 SER A C 1
ATOM 772 O O . SER A 1 95 ? -16.599 -8.233 7.019 1.00 71.62 95 SER A O 1
#

Secondary structure (DSSP, 8-state):
--GGGG--S-HHHHHHHHHHHHHHHTS-HHHHHHHHHHHHTT-TT-B-TTT--BTTTTB-HHHHHHTT--HHHHHHS-HHHHHHHHHHHHGGG--

pLDDT: mean 96.11, std 4.79, range [71.62, 98.69]

Foldseek 3Di:
DPLLVQAPPDSVLLLVLLVVLCVVLVHDSVVLSVQLCVQAVLQQLDADPPQRQGGSNRQGQVNQVVVVHGSVRSNPDHSNVVSVVVSVVSVVVRD